Protein AF-A0A7C2DSM2-F1 (afdb_monomer_lite)

Foldseek 3Di:
DPDDDQVQVLLVVLQVLCVLLVHHLVCQQVQQDPVVRDGLQLDNSVDRLVVQLVVLVVQLVVLVVQLVVCVVVVNVVSNVSSVVSNVVSVVSNVSSVVSSVSSVVCSVPDDHPRGDDDDDDPPDDDDVVVVDPDDD

Secondary structure (DSSP, 8-state):
------HHHHHHHHHHHHHHTT--HHHHHT-EETTTTEESS-S-TTS-HHHHHHHHHHHHHHHHHHHHHHHHTT-HHHHHHHHHHHHHHHHHHHHHHHHHHHHHHHHHH--BTTB-PPPPPTT----GGG---S--

Sequence (136 aa):
MSTKIDFTTIQKLIVELAKMQGITLEQMQNSWNVETEDLDWKVDYRNDLQQEYMKDMFFLQESIHLHKQAMQKRDLLTARSGLLGAAIAAQNLSGFFDALKEDLGKIYLHDTPTFTWPEFPEDYIIPEHYDYKGPK

pLDDT: mean 92.81, std 9.2, range [37.94, 98.81]

Radius of gyration: 20.02 Å; chains: 1; bounding box: 36×44×60 Å

Structure (mmCIF, N/CA/C/O backbone):
data_AF-A0A7C2DSM2-F1
#
_entry.id   AF-A0A7C2DSM2-F1
#
loop_
_atom_site.group_PDB
_atom_site.id
_atom_site.type_symbol
_atom_site.label_atom_id
_atom_site.label_alt_id
_atom_site.label_comp_id
_atom_site.label_asym_id
_atom_site.label_entity_id
_atom_site.label_seq_id
_atom_site.pdbx_PDB_ins_code
_atom_site.Cartn_x
_atom_site.Cartn_y
_atom_site.Cartn_z
_atom_site.occupancy
_atom_site.B_iso_or_equiv
_atom_site.auth_seq_id
_atom_site.auth_comp_id
_atom_site.auth_asym_id
_atom_site.auth_atom_id
_atom_site.pdbx_PDB_model_num
ATOM 1 N N . MET A 1 1 ? -11.733 -20.935 0.781 1.00 37.94 1 MET A N 1
ATOM 2 C CA . MET A 1 1 ? -10.425 -20.328 1.101 1.00 37.94 1 MET A CA 1
ATOM 3 C C . MET A 1 1 ? -10.657 -18.836 1.245 1.00 37.94 1 MET A C 1
ATOM 5 O O . MET A 1 1 ? -11.282 -18.271 0.362 1.00 37.94 1 MET A O 1
ATOM 9 N N . SER A 1 2 ? -10.265 -18.224 2.364 1.00 43.31 2 SER A N 1
ATOM 10 C CA . SER A 1 2 ? -10.244 -16.760 2.460 1.00 43.31 2 SER A CA 1
ATOM 11 C C . SER A 1 2 ? -9.055 -16.291 1.628 1.00 43.31 2 SER A C 1
ATOM 13 O O . SER A 1 2 ? -7.914 -16.544 2.014 1.00 43.31 2 SER A O 1
ATOM 15 N N . THR A 1 3 ? -9.298 -15.743 0.439 1.00 53.34 3 THR A N 1
ATOM 16 C CA . THR A 1 3 ? -8.219 -15.221 -0.405 1.00 53.34 3 THR A CA 1
ATOM 17 C C . THR A 1 3 ? -7.678 -13.968 0.269 1.00 53.34 3 THR A C 1
ATOM 19 O O . THR A 1 3 ? -8.317 -12.918 0.250 1.00 53.34 3 THR A O 1
ATOM 22 N N . LYS A 1 4 ? -6.523 -14.089 0.925 1.00 75.75 4 LYS A N 1
ATOM 23 C CA . LYS A 1 4 ? -5.794 -12.939 1.453 1.00 75.75 4 LYS A CA 1
ATOM 24 C C . LYS A 1 4 ? -5.118 -12.257 0.265 1.00 75.75 4 LYS A C 1
ATOM 26 O O . LYS A 1 4 ? -4.336 -12.900 -0.428 1.00 75.75 4 LYS A O 1
ATOM 31 N N . ILE A 1 5 ? -5.457 -10.997 0.010 1.00 80.62 5 ILE A N 1
ATOM 32 C CA . ILE A 1 5 ? -4.736 -10.181 -0.972 1.00 80.62 5 ILE A CA 1
ATOM 33 C C . ILE A 1 5 ? -3.292 -10.037 -0.476 1.00 80.62 5 ILE A C 1
ATOM 35 O O . ILE A 1 5 ? -3.078 -9.726 0.697 1.00 80.62 5 ILE A O 1
ATOM 39 N N . ASP A 1 6 ? -2.328 -10.313 -1.354 1.00 90.56 6 ASP A N 1
ATOM 40 C CA . ASP A 1 6 ? -0.897 -10.169 -1.087 1.00 90.56 6 ASP A CA 1
ATOM 41 C C . ASP A 1 6 ? -0.393 -8.860 -1.705 1.00 90.56 6 ASP A C 1
ATOM 43 O O . ASP A 1 6 ? -0.090 -8.781 -2.901 1.00 90.56 6 ASP A O 1
ATOM 47 N N . PHE A 1 7 ? -0.313 -7.821 -0.875 1.00 95.00 7 PHE A N 1
ATOM 48 C CA . PHE A 1 7 ? 0.151 -6.508 -1.315 1.00 95.00 7 PHE A CA 1
ATOM 49 C C . PHE A 1 7 ? 1.652 -6.476 -1.592 1.00 95.00 7 PHE A C 1
ATOM 51 O O . PHE A 1 7 ? 2.088 -5.644 -2.381 1.00 95.00 7 PHE A O 1
ATOM 58 N N . THR A 1 8 ? 2.438 -7.409 -1.046 1.00 94.44 8 THR A N 1
ATOM 59 C CA . THR A 1 8 ? 3.853 -7.549 -1.410 1.00 94.44 8 THR A CA 1
ATOM 60 C C . THR A 1 8 ? 3.993 -7.992 -2.865 1.00 94.44 8 THR A C 1
ATOM 62 O O . THR A 1 8 ? 4.874 -7.513 -3.579 1.00 94.44 8 THR A O 1
ATOM 65 N N . THR A 1 9 ? 3.117 -8.884 -3.333 1.00 93.38 9 THR A N 1
ATOM 66 C CA . THR A 1 9 ? 3.096 -9.302 -4.743 1.00 93.38 9 THR A CA 1
ATOM 67 C C . THR A 1 9 ? 2.665 -8.155 -5.661 1.00 93.38 9 THR A C 1
ATOM 69 O O . THR A 1 9 ? 3.322 -7.917 -6.673 1.00 93.38 9 THR A O 1
ATOM 72 N N . ILE A 1 10 ? 1.629 -7.394 -5.289 1.00 93.94 10 ILE A N 1
ATOM 73 C CA . ILE A 1 10 ? 1.191 -6.207 -6.051 1.00 93.94 10 ILE A CA 1
ATOM 74 C C . ILE A 1 10 ? 2.317 -5.164 -6.127 1.00 93.94 10 ILE A C 1
ATOM 76 O O . ILE A 1 10 ? 2.618 -4.659 -7.206 1.00 93.94 10 ILE A O 1
ATOM 80 N N . GLN A 1 11 ? 2.989 -4.894 -5.006 1.00 95.56 11 GLN A N 1
ATOM 81 C CA . GLN A 1 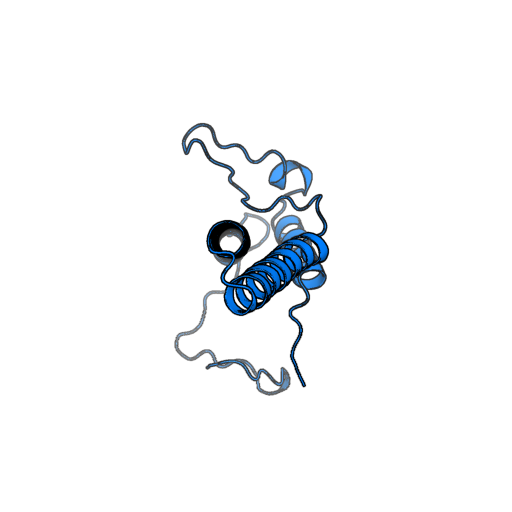11 ? 4.115 -3.962 -4.934 1.00 95.56 11 GLN A CA 1
ATOM 82 C C . GLN A 1 11 ? 5.238 -4.349 -5.903 1.00 95.56 11 GLN A C 1
ATOM 84 O O . GLN A 1 11 ? 5.720 -3.512 -6.665 1.00 95.56 11 GLN A O 1
ATOM 89 N N . LYS A 1 12 ? 5.643 -5.626 -5.900 1.00 95.25 12 LYS A N 1
ATOM 90 C CA . LYS A 1 12 ? 6.687 -6.136 -6.801 1.00 95.25 12 LYS A CA 1
ATOM 91 C C . LYS A 1 12 ? 6.279 -6.018 -8.263 1.00 95.25 12 LYS A C 1
ATOM 93 O O . LYS A 1 12 ? 7.076 -5.534 -9.057 1.00 95.25 12 LYS A O 1
ATOM 98 N N . LEU A 1 13 ? 5.043 -6.400 -8.594 1.00 94.62 13 LEU A N 1
ATOM 99 C CA . LEU A 1 13 ? 4.506 -6.298 -9.950 1.00 94.62 13 LEU A CA 1
ATOM 100 C C . LEU A 1 13 ? 4.606 -4.863 -10.480 1.00 94.62 13 LEU A C 1
ATOM 102 O O . LEU A 1 13 ? 5.106 -4.649 -11.580 1.00 94.62 13 LEU A O 1
ATOM 106 N N . ILE A 1 14 ? 4.163 -3.886 -9.685 1.00 95.31 14 ILE A N 1
ATOM 107 C CA . ILE A 1 14 ? 4.200 -2.472 -10.066 1.00 95.31 14 ILE A CA 1
ATOM 108 C C . ILE A 1 14 ? 5.642 -2.018 -10.319 1.00 95.31 14 ILE A C 1
ATOM 110 O O . ILE A 1 14 ? 5.931 -1.456 -11.374 1.00 95.31 14 ILE A O 1
ATOM 114 N N . VAL A 1 15 ? 6.561 -2.294 -9.391 1.00 95.50 15 VAL A N 1
ATOM 115 C CA . VAL A 1 15 ? 7.970 -1.884 -9.524 1.00 95.50 15 VAL A CA 1
ATOM 116 C C . VAL A 1 15 ? 8.644 -2.556 -10.725 1.00 95.50 15 VAL A C 1
ATOM 118 O O . VAL A 1 15 ? 9.431 -1.923 -11.430 1.00 95.50 15 VAL A O 1
ATOM 121 N N . GLU A 1 16 ? 8.342 -3.828 -10.989 1.00 94.38 16 GLU A N 1
ATOM 122 C CA . GLU A 1 16 ? 8.874 -4.556 -12.144 1.00 94.38 16 GLU A CA 1
ATOM 123 C C . GLU A 1 16 ? 8.356 -3.987 -13.469 1.00 94.38 16 GLU A C 1
ATOM 125 O O . GLU A 1 16 ? 9.158 -3.748 -14.373 1.00 94.38 16 GLU A O 1
ATOM 130 N N . LEU A 1 17 ? 7.054 -3.707 -13.578 1.00 93.75 17 LEU A N 1
ATOM 131 C CA . LEU A 1 17 ? 6.460 -3.113 -14.780 1.00 93.75 17 LEU A CA 1
ATOM 132 C C . LEU A 1 17 ? 6.957 -1.684 -15.019 1.00 93.75 17 LEU A C 1
ATOM 134 O O . LEU A 1 17 ? 7.346 -1.358 -16.140 1.00 93.75 17 LEU A O 1
ATOM 138 N N . ALA A 1 18 ? 7.051 -0.864 -13.970 1.00 93.44 18 ALA A N 1
ATOM 139 C CA . ALA A 1 18 ? 7.641 0.471 -14.057 1.00 93.44 18 ALA A CA 1
ATOM 140 C C . ALA A 1 18 ? 9.084 0.399 -14.585 1.00 93.44 18 ALA A C 1
ATOM 142 O O . ALA A 1 18 ? 9.462 1.132 -15.501 1.00 93.44 18 ALA A O 1
ATOM 143 N N . LYS A 1 19 ? 9.876 -0.560 -14.089 1.00 93.31 19 LYS A N 1
ATOM 144 C CA . LYS A 1 19 ? 11.241 -0.791 -14.572 1.00 93.31 19 LYS A CA 1
ATOM 145 C C . LYS A 1 19 ? 11.281 -1.219 -16.041 1.00 93.31 19 LYS A C 1
ATOM 147 O O . LYS A 1 19 ? 12.162 -0.758 -16.765 1.00 93.31 19 LYS A O 1
ATOM 152 N N . MET A 1 20 ? 10.357 -2.069 -16.497 1.00 91.50 20 MET A N 1
ATOM 153 C CA . MET A 1 20 ? 10.237 -2.437 -17.919 1.00 91.50 20 MET A CA 1
ATOM 154 C C . MET A 1 20 ? 9.893 -1.229 -18.798 1.00 91.50 20 MET A C 1
ATOM 156 O O . MET A 1 20 ? 10.403 -1.106 -19.910 1.00 91.50 20 MET A O 1
ATOM 160 N N . GLN A 1 21 ? 9.098 -0.304 -18.267 1.00 91.69 21 GLN A N 1
ATOM 161 C CA . GLN A 1 21 ? 8.765 0.972 -18.897 1.00 91.69 21 GLN A CA 1
ATOM 162 C C . GLN A 1 21 ? 9.908 2.005 -18.818 1.00 91.69 21 GLN A C 1
ATOM 164 O O . GLN A 1 21 ? 9.781 3.096 -19.369 1.00 91.69 21 GLN A O 1
ATOM 169 N N . GLY A 1 22 ? 11.047 1.669 -18.200 1.00 91.88 22 GLY A N 1
ATOM 170 C CA . GLY A 1 22 ? 12.220 2.544 -18.089 1.00 91.88 22 GLY A CA 1
ATOM 171 C C . GLY A 1 22 ? 12.179 3.514 -16.904 1.00 91.88 22 GLY A C 1
ATOM 172 O O . GLY A 1 22 ? 12.997 4.429 -16.843 1.00 91.88 22 GLY A O 1
ATOM 173 N N . ILE A 1 23 ? 11.256 3.313 -15.963 1.00 92.75 23 ILE A N 1
ATOM 174 C CA . ILE A 1 23 ? 11.075 4.141 -14.768 1.00 92.75 23 ILE A CA 1
ATOM 175 C C . ILE A 1 23 ? 11.777 3.465 -13.587 1.00 92.75 23 ILE A C 1
ATOM 177 O O . ILE A 1 23 ? 11.535 2.298 -13.273 1.00 92.75 23 ILE A O 1
ATOM 181 N N . THR A 1 24 ? 12.672 4.185 -12.917 1.00 94.50 24 THR A N 1
ATOM 182 C CA . THR A 1 24 ? 13.371 3.671 -11.734 1.00 94.50 24 THR A CA 1
ATOM 183 C C . THR A 1 24 ? 12.541 3.864 -10.469 1.00 94.50 24 THR A C 1
ATOM 185 O O . THR A 1 24 ? 11.739 4.791 -10.363 1.00 94.50 24 THR A O 1
ATOM 188 N N . LEU A 1 25 ? 12.799 3.038 -9.450 1.00 95.00 25 LEU A N 1
ATOM 189 C CA . LEU A 1 25 ? 12.197 3.219 -8.126 1.00 95.00 25 LEU A CA 1
ATOM 190 C C . LEU A 1 25 ? 12.467 4.626 -7.567 1.00 95.00 25 LEU A C 1
ATOM 192 O O . LEU A 1 25 ? 11.585 5.233 -6.975 1.00 95.00 25 LEU A O 1
ATOM 196 N N . GLU A 1 26 ? 13.664 5.172 -7.786 1.00 95.69 26 GLU A N 1
ATOM 197 C CA . GLU A 1 26 ? 14.009 6.528 -7.350 1.00 95.69 26 GLU A CA 1
ATOM 198 C C . GLU A 1 26 ? 13.137 7.596 -8.025 1.00 95.69 26 GLU A C 1
ATOM 200 O O . GLU A 1 26 ? 12.698 8.528 -7.355 1.00 95.69 26 GLU A O 1
ATOM 205 N N . GLN A 1 27 ? 12.832 7.447 -9.318 1.00 94.06 27 GLN A N 1
ATOM 206 C CA . GLN A 1 27 ? 11.915 8.348 -10.024 1.00 94.06 27 GLN A CA 1
ATOM 207 C C . GLN A 1 27 ? 10.482 8.228 -9.499 1.00 94.06 27 GLN A C 1
ATOM 209 O O . GLN A 1 27 ? 9.808 9.242 -9.352 1.00 94.06 27 GLN A O 1
ATOM 214 N N . MET A 1 28 ? 10.028 7.015 -9.164 1.00 94.88 28 MET A N 1
ATOM 215 C CA . MET A 1 28 ? 8.714 6.821 -8.539 1.00 94.88 28 MET A CA 1
ATOM 216 C C . MET A 1 28 ? 8.629 7.542 -7.186 1.00 94.88 28 MET A C 1
ATOM 218 O O . MET A 1 28 ? 7.633 8.189 -6.884 1.00 94.88 28 MET A O 1
ATOM 222 N N . GLN A 1 29 ? 9.691 7.470 -6.380 1.00 94.06 29 GLN A N 1
ATOM 223 C CA . GLN A 1 29 ? 9.725 8.064 -5.038 1.00 94.06 29 GLN A CA 1
ATOM 224 C C . GLN A 1 29 ? 9.930 9.580 -5.025 1.00 94.06 29 GLN A C 1
ATOM 226 O O . GLN A 1 29 ? 9.518 10.247 -4.080 1.00 94.06 29 GLN A O 1
ATOM 231 N N . ASN A 1 30 ? 10.547 10.131 -6.067 1.00 94.88 30 ASN A N 1
ATOM 232 C CA . ASN A 1 30 ? 10.765 11.568 -6.228 1.00 94.88 30 ASN A CA 1
ATOM 233 C C . ASN A 1 30 ? 9.839 12.142 -7.306 1.00 94.88 30 ASN A C 1
ATOM 235 O O . ASN A 1 30 ? 10.270 12.892 -8.179 1.00 94.88 30 ASN A O 1
ATOM 239 N N . SER A 1 31 ? 8.565 11.759 -7.253 1.00 94.62 31 SER A N 1
ATOM 240 C CA . SER A 1 31 ? 7.579 12.012 -8.303 1.00 94.62 31 SER A CA 1
ATOM 241 C C . SER A 1 31 ? 6.758 13.288 -8.096 1.00 94.62 31 SER A C 1
ATOM 243 O O . SER A 1 31 ? 5.687 13.425 -8.667 1.00 94.62 31 SER A O 1
ATOM 245 N N . TRP A 1 32 ? 7.215 14.242 -7.285 1.00 96.25 32 TRP A N 1
ATOM 246 C CA . TRP A 1 32 ? 6.473 15.492 -7.112 1.00 96.25 32 TRP A CA 1
ATOM 247 C C . TRP A 1 32 ? 6.363 16.266 -8.431 1.00 96.25 32 TRP A C 1
ATOM 249 O O . TRP A 1 32 ? 7.372 16.651 -9.028 1.0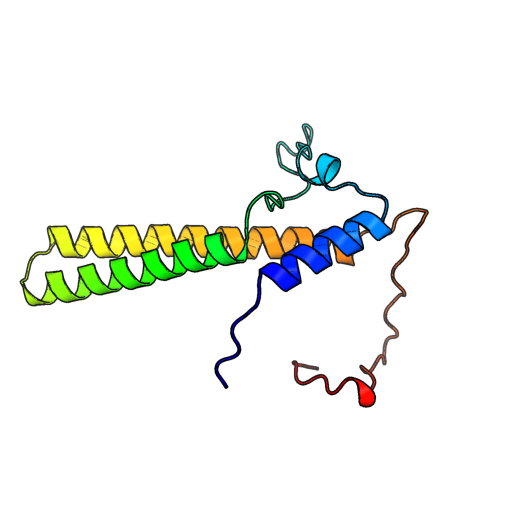0 96.25 32 TRP A O 1
ATOM 259 N N . ASN A 1 33 ? 5.130 16.532 -8.844 1.00 94.56 33 ASN A N 1
ATOM 260 C CA . ASN A 1 33 ? 4.786 17.298 -10.024 1.00 94.56 33 ASN A CA 1
ATOM 261 C C . ASN A 1 33 ? 4.290 18.684 -9.600 1.00 94.56 33 ASN A C 1
ATOM 263 O O . ASN A 1 33 ? 3.269 18.836 -8.931 1.00 94.56 33 ASN A O 1
ATOM 267 N N . VAL A 1 34 ? 5.049 19.711 -9.984 1.00 95.00 34 VAL A N 1
ATOM 268 C CA . VAL A 1 34 ? 4.781 21.104 -9.597 1.00 95.00 34 VAL A CA 1
ATOM 269 C C . VAL A 1 34 ? 3.529 21.654 -10.281 1.00 95.00 34 VAL A C 1
ATOM 271 O O . VAL A 1 34 ? 2.863 22.506 -9.707 1.00 95.00 34 VAL A O 1
ATOM 274 N N . GLU A 1 35 ? 3.198 21.185 -11.484 1.00 95.44 35 GLU A N 1
ATOM 275 C CA . GLU A 1 35 ? 2.052 21.698 -12.244 1.00 95.44 35 GLU A CA 1
ATOM 276 C C . GLU A 1 35 ? 0.727 21.177 -11.693 1.00 95.44 35 GLU A C 1
ATOM 278 O O . GLU A 1 35 ? -0.251 21.920 -11.625 1.00 95.44 35 GLU A O 1
ATOM 283 N N . THR A 1 36 ? 0.695 19.909 -11.283 1.00 93.94 36 THR A N 1
ATOM 284 C CA . THR A 1 36 ? -0.492 19.294 -10.676 1.00 93.94 36 THR A CA 1
ATOM 285 C C . THR A 1 36 ? -0.530 19.450 -9.157 1.00 93.94 36 THR A C 1
ATOM 287 O O . THR A 1 36 ? -1.525 19.069 -8.552 1.00 93.94 36 THR A O 1
ATOM 290 N N . GLU A 1 37 ? 0.537 19.988 -8.554 1.00 95.38 37 GLU A N 1
ATOM 291 C CA . GLU A 1 37 ? 0.753 20.069 -7.101 1.00 95.38 37 GLU A CA 1
ATOM 292 C C . GLU A 1 37 ? 0.533 18.722 -6.396 1.00 95.38 37 GLU A C 1
ATOM 294 O O . GLU A 1 37 ? -0.090 18.637 -5.336 1.00 95.38 37 GLU A O 1
ATOM 299 N N . ASP A 1 38 ? 1.028 17.647 -7.009 1.00 94.62 38 ASP A N 1
ATOM 300 C CA . ASP A 1 38 ? 0.724 16.287 -6.576 1.00 94.62 38 ASP A CA 1
ATOM 301 C C . ASP A 1 38 ? 1.856 15.312 -6.933 1.00 94.62 38 ASP A C 1
ATOM 303 O O . ASP A 1 38 ? 2.734 15.620 -7.738 1.00 94.62 38 A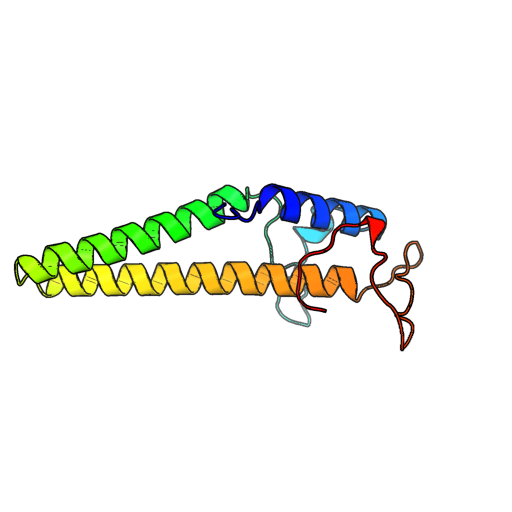SP A O 1
ATOM 307 N N . LEU A 1 39 ? 1.856 14.124 -6.332 1.00 95.00 39 LEU A N 1
ATOM 308 C CA . LEU A 1 39 ? 2.782 13.052 -6.679 1.00 95.00 39 LEU A CA 1
ATOM 309 C C . LEU A 1 39 ? 2.315 12.328 -7.940 1.00 95.00 39 LEU A C 1
ATOM 311 O O . LEU A 1 39 ? 1.184 11.866 -8.037 1.00 95.00 39 LEU A O 1
ATOM 315 N N . ASP A 1 40 ? 3.216 12.153 -8.889 1.00 93.94 40 ASP A N 1
ATOM 316 C CA . ASP A 1 40 ? 2.986 11.373 -10.097 1.00 93.94 40 ASP A CA 1
ATOM 317 C C . ASP A 1 40 ? 2.838 9.868 -9.795 1.00 93.94 40 ASP A C 1
ATOM 319 O O . ASP A 1 40 ? 2.266 9.142 -10.608 1.00 93.94 40 ASP A O 1
ATOM 323 N N . TRP A 1 41 ? 3.380 9.402 -8.665 1.00 96.12 41 TRP A N 1
ATOM 324 C CA . TRP A 1 41 ? 3.207 8.055 -8.116 1.00 96.12 41 TRP A CA 1
ATOM 325 C C . TRP A 1 41 ? 2.694 8.163 -6.683 1.00 96.12 41 TRP A C 1
ATOM 327 O O . TRP A 1 41 ? 3.353 8.756 -5.828 1.00 96.12 41 TRP A O 1
ATOM 337 N N . LYS A 1 42 ? 1.510 7.613 -6.423 1.00 96.19 42 LYS A N 1
ATOM 338 C CA . LYS A 1 42 ? 0.770 7.827 -5.175 1.00 96.19 42 LYS A CA 1
ATOM 339 C C . LYS A 1 42 ? 1.258 6.965 -4.025 1.00 96.19 42 LYS A C 1
ATOM 341 O O . LYS A 1 42 ? 1.091 7.343 -2.867 1.00 96.19 42 LYS A O 1
ATOM 346 N N . VAL A 1 43 ? 1.837 5.808 -4.325 1.00 96.19 43 VAL A N 1
ATOM 347 C CA . VAL A 1 43 ? 2.291 4.854 -3.314 1.00 96.19 43 VAL A CA 1
ATOM 348 C C . VAL A 1 43 ? 3.774 5.058 -2.982 1.00 96.19 43 VAL A C 1
ATOM 350 O O . VAL A 1 43 ? 4.634 5.168 -3.861 1.00 96.19 43 VAL A O 1
ATOM 353 N N . ASP A 1 44 ? 4.109 5.033 -1.689 1.00 93.44 44 ASP A N 1
ATOM 354 C CA . ASP A 1 44 ? 5.503 4.966 -1.235 1.00 93.44 44 ASP A CA 1
ATOM 355 C C . ASP A 1 44 ? 6.013 3.517 -1.295 1.00 93.44 44 ASP A C 1
ATOM 357 O O . ASP A 1 44 ? 5.906 2.734 -0.352 1.00 93.44 44 ASP A O 1
ATOM 361 N N . TYR A 1 45 ? 6.605 3.153 -2.428 1.00 94.50 45 TYR A N 1
ATOM 362 C CA . TYR A 1 45 ? 7.184 1.833 -2.677 1.00 94.50 45 TYR A CA 1
ATOM 363 C C . TYR A 1 45 ? 8.429 1.505 -1.834 1.00 94.50 45 TYR A C 1
ATOM 365 O O . TYR A 1 45 ? 8.963 0.402 -1.982 1.00 94.50 45 TYR A O 1
ATOM 373 N N . ARG A 1 46 ? 8.912 2.407 -0.964 1.00 90.06 46 ARG A N 1
ATOM 374 C CA . ARG A 1 46 ? 9.945 2.077 0.041 1.00 90.06 46 ARG A CA 1
ATOM 375 C C . ARG A 1 46 ? 9.342 1.403 1.268 1.00 90.06 46 ARG A C 1
ATOM 377 O O . ARG A 1 46 ? 10.066 0.711 1.985 1.00 90.06 46 ARG A O 1
ATOM 384 N N . ASN A 1 47 ? 8.046 1.594 1.500 1.00 91.88 47 ASN A N 1
ATOM 385 C CA . ASN A 1 47 ? 7.331 0.956 2.591 1.00 91.88 47 ASN A CA 1
ATOM 386 C C . ASN A 1 47 ? 6.881 -0.457 2.202 1.00 91.88 47 ASN A C 1
ATOM 388 O O . ASN A 1 47 ? 6.807 -0.825 1.029 1.00 91.88 47 ASN A O 1
ATOM 392 N N . ASP A 1 48 ? 6.590 -1.272 3.213 1.00 95.00 48 ASP A N 1
ATOM 393 C CA . ASP A 1 48 ? 5.982 -2.587 3.024 1.00 95.00 48 ASP A CA 1
ATOM 394 C C . ASP A 1 48 ? 4.455 -2.428 2.983 1.00 95.00 48 ASP A C 1
ATOM 396 O O . ASP A 1 48 ? 3.811 -2.254 4.023 1.00 95.00 48 ASP A O 1
ATOM 400 N N . LEU A 1 49 ? 3.873 -2.508 1.782 1.00 95.38 49 LEU A N 1
ATOM 401 C CA . LEU A 1 49 ? 2.432 -2.298 1.584 1.00 95.38 49 LEU A CA 1
ATOM 402 C C . LEU A 1 49 ? 1.576 -3.337 2.313 1.00 95.38 49 LEU A C 1
ATOM 404 O O . LEU A 1 49 ? 0.449 -3.052 2.720 1.00 95.38 49 LEU A O 1
ATOM 408 N N . GLN A 1 50 ? 2.104 -4.547 2.515 1.00 96.00 50 GLN A N 1
ATOM 409 C CA . GLN A 1 50 ? 1.405 -5.576 3.274 1.00 96.00 50 GLN A CA 1
ATOM 410 C C . GLN A 1 50 ? 1.319 -5.194 4.753 1.00 96.00 50 GLN A C 1
ATOM 412 O O . GLN A 1 50 ? 0.282 -5.432 5.379 1.00 96.00 50 GLN A O 1
ATOM 417 N N . GLN A 1 51 ? 2.380 -4.599 5.304 1.00 95.62 51 GLN A N 1
ATOM 418 C CA . GLN A 1 51 ? 2.398 -4.111 6.685 1.00 95.62 51 GLN A CA 1
ATOM 419 C C . GLN A 1 51 ? 1.524 -2.874 6.873 1.00 95.62 51 GLN A C 1
ATOM 421 O O . GLN A 1 51 ? 0.801 -2.809 7.866 1.00 95.62 51 GLN A O 1
ATOM 426 N N . GLU A 1 52 ? 1.537 -1.928 5.931 1.00 95.06 52 GLU A N 1
ATOM 427 C CA . GLU A 1 52 ? 0.658 -0.751 5.973 1.00 95.06 52 GLU A CA 1
ATOM 428 C C . GLU A 1 52 ? -0.816 -1.161 6.001 1.00 95.06 52 GLU A C 1
ATOM 430 O O . GLU A 1 52 ? -1.538 -0.828 6.944 1.00 95.06 52 GLU A O 1
ATOM 435 N N . TYR A 1 53 ? -1.229 -2.007 5.053 1.00 96.12 53 TYR A N 1
ATOM 436 C CA . TYR A 1 53 ? -2.584 -2.549 5.022 1.00 96.12 53 TYR A CA 1
ATOM 437 C C . TYR A 1 53 ? -2.944 -3.288 6.319 1.00 96.12 53 TYR A C 1
ATOM 439 O O . TYR A 1 53 ? -4.019 -3.087 6.889 1.00 96.12 53 TYR A O 1
ATOM 447 N N . MET A 1 54 ? -2.050 -4.154 6.815 1.00 96.00 54 MET A N 1
ATOM 448 C CA . MET A 1 54 ? -2.302 -4.916 8.041 1.00 96.00 54 MET A CA 1
ATOM 449 C C . MET A 1 54 ? -2.431 -4.019 9.271 1.00 96.00 54 MET A C 1
ATOM 451 O O . MET A 1 54 ? -3.262 -4.304 10.135 1.00 96.00 54 MET A O 1
ATOM 455 N N . LYS A 1 55 ? -1.649 -2.942 9.348 1.00 96.62 55 LYS A N 1
ATOM 456 C CA . LYS A 1 55 ? -1.703 -1.969 10.439 1.00 96.62 55 LYS A CA 1
ATOM 457 C C . LYS A 1 55 ? -3.051 -1.254 10.477 1.00 96.62 55 LYS A C 1
ATOM 459 O O . LYS A 1 55 ? -3.668 -1.213 11.541 1.00 96.62 55 LYS A O 1
ATOM 464 N N . ASP A 1 56 ? -3.528 -0.732 9.349 1.00 96.88 56 ASP A N 1
ATOM 465 C CA . ASP A 1 56 ? -4.809 -0.017 9.316 1.00 96.88 56 ASP A CA 1
ATOM 466 C C . ASP A 1 56 ? -6.001 -0.967 9.504 1.00 96.88 56 ASP A C 1
ATOM 468 O O . ASP A 1 56 ? -6.946 -0.639 10.224 1.00 96.88 56 ASP A O 1
ATOM 472 N N . MET A 1 57 ? -5.933 -2.193 8.969 1.00 97.44 57 MET A N 1
ATOM 473 C CA . MET A 1 57 ? -6.938 -3.228 9.243 1.00 97.44 57 MET A CA 1
ATOM 474 C C . MET A 1 57 ? -6.998 -3.608 10.723 1.00 97.44 57 MET A C 1
ATOM 476 O O . MET A 1 57 ? -8.091 -3.720 11.283 1.00 97.44 57 MET A O 1
ATOM 480 N N . PHE A 1 58 ? -5.842 -3.795 11.364 1.00 97.62 58 PHE A N 1
ATOM 481 C CA . PHE A 1 58 ? -5.770 -4.056 12.800 1.00 97.62 58 PHE A CA 1
ATOM 482 C C . PHE A 1 58 ? -6.362 -2.886 13.589 1.00 97.62 58 PHE A C 1
ATOM 484 O O . PHE A 1 58 ? -7.208 -3.088 14.459 1.00 97.62 58 PHE A O 1
ATOM 491 N N . PHE A 1 59 ? -5.995 -1.650 13.240 1.00 98.19 59 PHE A N 1
ATOM 492 C CA . PHE A 1 59 ? -6.513 -0.468 13.919 1.00 98.19 59 PHE A CA 1
ATOM 493 C C . PHE A 1 59 ? -8.035 -0.320 13.769 1.00 98.19 59 PHE A C 1
ATOM 495 O O . PHE A 1 59 ? -8.720 0.004 14.745 1.00 98.19 59 PHE A O 1
ATOM 502 N N . LEU A 1 60 ? -8.588 -0.625 12.591 1.00 98.56 60 LEU A N 1
ATOM 503 C CA . LEU A 1 60 ? -10.033 -0.661 12.359 1.00 98.56 60 LEU A CA 1
ATOM 504 C C . LEU A 1 60 ? -10.720 -1.699 13.259 1.00 98.56 60 LEU A C 1
ATOM 506 O O . LEU A 1 60 ? -11.724 -1.392 13.909 1.00 98.56 60 LEU A O 1
ATOM 510 N N . GLN A 1 61 ? -10.175 -2.916 13.317 1.00 98.44 61 GLN A N 1
ATOM 511 C CA . GLN A 1 61 ? -10.717 -4.010 14.128 1.00 98.44 61 GLN A CA 1
ATOM 512 C C . GLN A 1 61 ? -10.722 -3.663 15.620 1.00 98.44 61 GLN A C 1
ATOM 514 O O . GLN A 1 61 ? -11.769 -3.770 16.267 1.00 98.44 61 GLN A O 1
ATOM 519 N N . GLU A 1 62 ? -9.596 -3.180 16.147 1.00 98.69 62 GLU A N 1
ATOM 520 C CA . GLU A 1 62 ? -9.463 -2.810 17.558 1.00 98.69 62 GLU A CA 1
ATOM 521 C C . GLU A 1 62 ? -10.352 -1.618 17.926 1.00 98.69 62 GLU A C 1
ATOM 523 O O . GLU A 1 62 ? -10.988 -1.611 18.980 1.00 98.69 62 GLU A O 1
ATOM 528 N N . SER A 1 63 ? -10.488 -0.636 17.032 1.00 98.81 63 SER A N 1
ATOM 529 C CA . SER A 1 63 ? -11.364 0.522 17.248 1.00 98.81 63 SER A CA 1
ATOM 530 C C . SER A 1 63 ? -12.843 0.125 17.333 1.00 98.81 63 SER A C 1
ATOM 532 O O . SER A 1 63 ? -13.574 0.582 18.220 1.00 98.81 63 SER A O 1
ATOM 534 N N . ILE A 1 64 ? -13.288 -0.791 16.465 1.00 98.69 64 ILE A N 1
ATOM 535 C CA . ILE A 1 64 ? -14.642 -1.364 16.524 1.00 98.69 64 ILE A CA 1
ATOM 536 C C . ILE A 1 64 ? -14.823 -2.199 17.799 1.00 98.69 64 ILE A C 1
ATOM 538 O O . ILE A 1 64 ? -15.894 -2.163 18.416 1.00 98.69 64 ILE A O 1
ATOM 542 N N . HIS A 1 65 ? -13.799 -2.952 18.207 1.00 98.69 65 HIS A N 1
ATOM 543 C CA . HIS A 1 65 ? -13.831 -3.736 19.439 1.00 98.69 65 HIS A CA 1
ATOM 544 C C . HIS A 1 65 ? -13.989 -2.839 20.675 1.00 98.69 65 HIS A C 1
ATOM 546 O O . HIS A 1 65 ? -14.910 -3.057 21.470 1.00 98.69 65 HIS A O 1
ATOM 552 N N . LEU A 1 66 ? -13.178 -1.780 20.778 1.00 98.81 66 LEU A N 1
ATOM 553 C CA . LEU A 1 66 ? -13.253 -0.770 21.834 1.00 98.81 66 LEU A CA 1
ATOM 554 C C . LEU A 1 66 ? -14.651 -0.154 21.913 1.00 98.81 66 LEU A C 1
ATOM 556 O O . LEU A 1 66 ? -15.239 -0.086 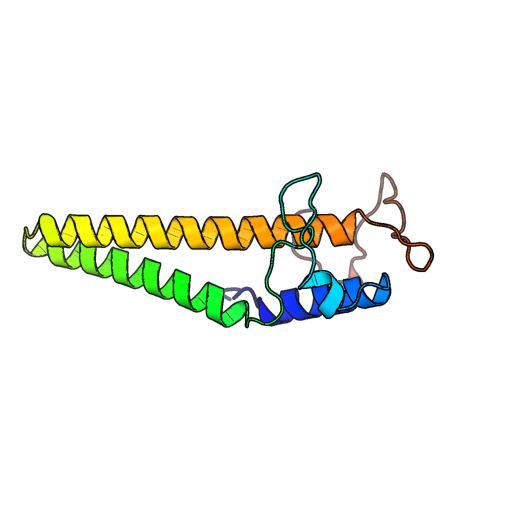22.994 1.00 98.81 66 LEU A O 1
ATOM 560 N N . HIS A 1 67 ? -15.208 0.241 20.764 1.00 98.69 67 HIS A N 1
ATOM 561 C CA . HIS A 1 67 ? -16.560 0.786 20.698 1.00 98.69 67 HIS A CA 1
ATOM 562 C C . HIS A 1 67 ? -17.588 -0.178 21.307 1.00 98.69 67 HIS A C 1
ATOM 564 O O . HIS A 1 67 ? -18.354 0.205 22.193 1.00 98.69 67 HIS A O 1
ATOM 570 N N . LYS A 1 68 ? -17.580 -1.449 20.884 1.00 98.69 68 LYS A N 1
ATOM 571 C CA . LYS A 1 68 ? -18.522 -2.467 21.378 1.00 98.69 68 LYS A CA 1
ATOM 572 C C . LYS A 1 68 ? -18.387 -2.700 22.884 1.00 98.69 68 LYS A C 1
ATOM 574 O O . LYS A 1 68 ? -19.400 -2.755 23.581 1.00 98.69 68 LYS A O 1
ATOM 579 N N . GLN A 1 69 ? -17.161 -2.808 23.396 1.00 98.75 69 GLN A N 1
ATOM 580 C CA . GLN A 1 69 ? -16.911 -3.002 24.828 1.00 98.75 69 GLN A CA 1
ATOM 581 C C . GLN A 1 69 ? -17.369 -1.802 25.666 1.00 98.75 69 GLN A C 1
ATOM 583 O O . GLN A 1 69 ? -17.975 -1.975 26.725 1.00 98.75 69 GLN A O 1
ATOM 588 N N . ALA A 1 70 ? -17.109 -0.583 25.195 1.00 98.69 70 ALA A N 1
ATOM 589 C CA . ALA A 1 70 ? -17.518 0.637 25.881 1.00 98.69 70 ALA A CA 1
ATOM 590 C C . ALA A 1 70 ? -19.046 0.794 25.911 1.00 98.69 70 ALA A C 1
ATOM 592 O O . ALA A 1 70 ? -19.616 1.129 26.953 1.00 98.69 70 ALA A O 1
ATOM 593 N N . MET A 1 71 ? -19.728 0.439 24.815 1.00 98.56 71 MET A N 1
ATOM 594 C CA . MET A 1 71 ? -21.193 0.426 24.746 1.00 98.56 71 MET A CA 1
ATOM 595 C C . MET A 1 71 ? -21.823 -0.527 25.771 1.00 98.56 71 MET A C 1
ATOM 597 O O . MET A 1 71 ? -22.797 -0.157 26.426 1.00 98.56 71 MET A O 1
ATOM 601 N N . GLN A 1 72 ? -21.244 -1.715 25.987 1.00 98.50 72 GLN A N 1
ATOM 602 C CA . GLN A 1 72 ? -21.710 -2.657 27.020 1.00 98.50 72 GLN A CA 1
ATOM 603 C C . GLN A 1 72 ? -21.613 -2.076 28.439 1.00 98.50 72 GLN A C 1
ATOM 605 O O . GLN A 1 72 ? -22.425 -2.404 29.302 1.00 98.50 72 GLN A O 1
ATOM 610 N N . LYS A 1 73 ? -20.648 -1.181 28.671 1.00 98.44 73 LYS A N 1
ATOM 611 C CA . LYS A 1 73 ? -20.421 -0.499 29.953 1.00 98.44 73 LYS A CA 1
ATOM 612 C C . LYS A 1 73 ? -21.148 0.847 30.065 1.00 98.44 73 LYS A C 1
ATOM 614 O O . LYS A 1 73 ? -21.025 1.504 31.093 1.00 98.44 73 LYS A O 1
ATOM 619 N N . ARG A 1 74 ? -21.903 1.256 29.034 1.00 98.19 74 ARG A N 1
ATOM 620 C CA . ARG A 1 74 ? -22.520 2.593 28.904 1.00 98.19 74 ARG A CA 1
ATOM 621 C C . ARG A 1 74 ? -21.507 3.748 28.990 1.00 98.19 74 ARG A C 1
ATOM 623 O O . ARG A 1 74 ? -21.883 4.873 29.311 1.00 98.19 74 ARG A O 1
ATOM 630 N N . ASP A 1 75 ? -20.240 3.486 28.673 1.00 98.69 75 ASP A N 1
ATOM 631 C CA . ASP A 1 75 ? -19.201 4.510 28.562 1.00 98.69 75 ASP A CA 1
ATOM 632 C C . ASP A 1 75 ? -19.255 5.136 27.163 1.00 98.69 75 ASP A C 1
ATOM 634 O O . ASP A 1 75 ? -18.611 4.682 26.214 1.00 98.69 75 ASP A O 1
ATOM 638 N N . LEU A 1 76 ? -20.087 6.168 27.022 1.00 98.69 76 LEU A N 1
ATOM 639 C CA . LEU A 1 76 ? -20.339 6.802 25.727 1.00 98.69 76 LEU A CA 1
ATOM 640 C C . LEU A 1 76 ? -19.131 7.576 25.189 1.00 98.69 76 LEU A C 1
ATOM 642 O O . LEU A 1 76 ? -18.989 7.698 23.971 1.00 98.69 76 LEU A O 1
ATOM 646 N N . LEU A 1 77 ? -18.261 8.090 26.064 1.00 98.75 77 LEU A N 1
ATOM 647 C CA . LEU A 1 77 ? -17.077 8.827 25.628 1.00 98.75 77 LEU A CA 1
ATOM 648 C C . LEU A 1 77 ? -16.068 7.869 24.994 1.00 98.75 77 LEU A C 1
ATOM 650 O O . LEU A 1 77 ? -15.650 8.097 23.859 1.00 98.75 77 LEU A O 1
ATOM 654 N N . THR A 1 78 ? -15.758 6.755 25.660 1.00 98.81 78 THR A N 1
ATOM 655 C CA . THR A 1 78 ? -14.882 5.720 25.092 1.00 98.81 78 THR A CA 1
ATOM 656 C C . THR A 1 78 ? -15.502 5.089 23.847 1.00 98.81 78 THR A C 1
ATOM 658 O O . THR A 1 78 ? -14.804 4.848 22.860 1.00 98.81 78 THR A O 1
ATOM 661 N N . ALA A 1 79 ? -16.824 4.887 23.831 1.00 98.81 79 ALA A N 1
ATOM 662 C CA . ALA A 1 79 ? -17.515 4.383 22.650 1.00 98.81 79 ALA A CA 1
ATOM 663 C C . ALA A 1 79 ? -17.367 5.330 21.447 1.00 98.81 79 ALA A C 1
ATOM 665 O O . ALA A 1 79 ? -17.111 4.868 20.331 1.00 98.81 79 ALA A O 1
ATOM 666 N N . ARG A 1 80 ? -17.485 6.648 21.660 1.00 98.75 80 ARG A N 1
ATOM 667 C CA . ARG A 1 80 ? -17.258 7.656 20.614 1.00 98.75 80 ARG A CA 1
ATOM 668 C C . ARG A 1 80 ? -15.807 7.654 20.135 1.00 98.75 80 ARG A C 1
ATOM 670 O O . ARG A 1 80 ? -15.586 7.756 18.932 1.00 98.75 80 ARG A O 1
ATOM 677 N N . SER A 1 81 ? -14.839 7.493 21.036 1.00 98.69 81 SER A N 1
ATOM 678 C CA . SER A 1 81 ? -13.422 7.371 20.669 1.00 98.69 81 SER A CA 1
ATOM 679 C C . SER A 1 81 ? -13.158 6.154 19.780 1.00 98.69 81 SER A C 1
ATO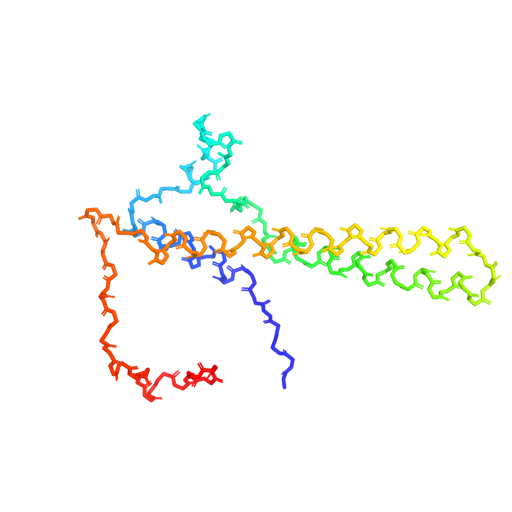M 681 O O . SER A 1 81 ? -12.450 6.276 18.784 1.00 98.69 81 SER A O 1
ATOM 683 N N . GLY A 1 82 ? -13.785 5.007 20.071 1.00 98.75 82 GLY A N 1
ATOM 684 C CA . GLY A 1 82 ? -13.717 3.825 19.204 1.00 98.75 82 GLY A CA 1
ATOM 685 C C . GLY A 1 82 ? -14.293 4.073 17.804 1.00 98.75 82 GLY A C 1
ATOM 686 O O . GLY A 1 82 ? -13.692 3.673 16.813 1.00 98.75 82 GLY A O 1
ATOM 687 N N . LEU A 1 83 ? -15.412 4.802 17.687 1.00 98.56 83 LEU A N 1
ATOM 688 C CA . LEU A 1 83 ? -15.952 5.184 16.371 1.00 98.56 83 LEU A CA 1
ATOM 689 C C . LEU A 1 83 ? -15.025 6.131 15.607 1.00 98.56 83 LEU A C 1
ATOM 691 O O . LEU A 1 83 ? -14.849 5.959 14.404 1.00 98.56 83 LEU A O 1
ATOM 695 N N . LEU A 1 84 ? -14.428 7.111 16.290 1.00 98.75 84 LEU A N 1
ATOM 696 C CA . LEU A 1 84 ? -13.468 8.025 15.671 1.00 98.75 84 LEU A CA 1
ATOM 697 C C . LEU A 1 84 ? -12.246 7.265 15.138 1.00 98.75 84 LEU A C 1
ATOM 699 O O . LEU A 1 84 ? -11.858 7.476 13.993 1.00 98.75 84 LEU A O 1
ATOM 703 N N . GLY A 1 85 ? -11.684 6.349 15.932 1.00 98.69 85 GLY A N 1
ATOM 704 C CA . GLY A 1 85 ? -10.576 5.492 15.497 1.00 98.69 85 GLY A CA 1
ATOM 705 C C . GLY A 1 85 ? -10.941 4.640 14.280 1.00 98.69 85 GLY A C 1
ATOM 706 O O . GLY A 1 85 ? -10.185 4.588 13.313 1.00 98.69 85 GLY A O 1
ATOM 707 N N . ALA A 1 86 ? -12.144 4.057 14.273 1.00 98.75 86 ALA A N 1
ATOM 708 C CA . ALA A 1 86 ? -12.632 3.272 13.143 1.00 98.75 86 ALA A CA 1
ATOM 709 C C . ALA A 1 86 ? -12.797 4.124 11.872 1.00 98.75 86 ALA A C 1
ATOM 711 O O . ALA A 1 86 ? -12.428 3.677 10.790 1.00 98.75 86 ALA A O 1
ATOM 712 N N . ALA A 1 87 ? -13.306 5.354 11.996 1.00 98.69 87 ALA A N 1
ATOM 713 C CA . ALA A 1 87 ? -13.436 6.276 10.869 1.00 98.69 87 ALA A CA 1
ATOM 714 C C . ALA A 1 87 ? -12.069 6.672 10.285 1.00 98.69 87 ALA A C 1
ATOM 716 O O . ALA A 1 87 ? -11.908 6.685 9.068 1.00 98.69 87 ALA A O 1
ATOM 717 N N . ILE A 1 88 ? -11.074 6.932 11.141 1.00 98.62 88 ILE A N 1
ATOM 718 C CA . ILE A 1 88 ? -9.699 7.234 10.712 1.00 98.62 88 ILE A CA 1
ATOM 719 C C . ILE A 1 88 ? -9.089 6.035 9.977 1.00 98.62 88 ILE A C 1
ATOM 721 O O . ILE A 1 88 ? -8.576 6.190 8.873 1.00 98.62 88 ILE A O 1
ATOM 725 N N . ALA A 1 89 ? -9.189 4.830 10.545 1.00 98.44 89 ALA A N 1
ATOM 726 C CA . ALA A 1 89 ? -8.663 3.625 9.909 1.00 98.44 89 ALA A CA 1
ATOM 727 C C . ALA A 1 89 ? -9.336 3.342 8.552 1.00 98.44 89 ALA A C 1
ATOM 729 O O . ALA A 1 89 ? -8.667 2.979 7.589 1.00 98.44 89 ALA A O 1
ATOM 730 N N . ALA A 1 90 ? -10.652 3.557 8.449 1.00 98.50 90 ALA A N 1
ATOM 731 C CA . ALA A 1 90 ? -11.380 3.423 7.188 1.00 98.50 90 ALA A CA 1
ATOM 732 C C . ALA A 1 90 ? -10.923 4.448 6.136 1.00 98.50 90 ALA A C 1
ATOM 734 O O . ALA A 1 90 ? -10.765 4.092 4.970 1.00 98.50 90 ALA A O 1
ATOM 735 N N . GLN A 1 91 ? -10.671 5.697 6.541 1.00 98.38 91 GLN A N 1
ATOM 736 C CA . GLN A 1 91 ? -10.135 6.728 5.651 1.00 98.38 91 GLN A CA 1
ATOM 737 C C . GLN A 1 91 ? -8.737 6.364 5.134 1.00 98.38 91 GLN A C 1
ATOM 739 O O . GLN A 1 91 ? -8.478 6.521 3.940 1.00 98.38 91 GLN A O 1
ATOM 744 N N . ASN A 1 92 ? -7.860 5.849 6.001 1.00 97.75 92 ASN A N 1
ATOM 745 C CA . ASN A 1 92 ? -6.527 5.393 5.603 1.00 97.75 92 ASN A CA 1
ATOM 746 C C . ASN A 1 92 ? -6.611 4.244 4.592 1.00 97.75 92 ASN A C 1
ATOM 748 O O . ASN A 1 92 ? -5.962 4.293 3.553 1.00 97.75 92 ASN A O 1
ATOM 752 N N . LEU A 1 93 ? -7.463 3.246 4.857 1.00 97.88 93 LEU A N 1
ATOM 753 C CA . LEU A 1 93 ? -7.683 2.128 3.937 1.00 97.88 93 LEU A CA 1
ATOM 754 C C . LEU A 1 93 ? -8.224 2.600 2.583 1.00 97.88 93 LEU A C 1
ATOM 756 O O . LEU A 1 93 ? -7.774 2.100 1.558 1.00 97.88 93 LEU A O 1
ATOM 760 N N . SER A 1 94 ? -9.148 3.569 2.561 1.00 98.31 94 SER A N 1
ATOM 761 C CA . SER A 1 94 ? -9.616 4.174 1.304 1.00 98.31 94 SER A CA 1
ATOM 762 C C . SER A 1 94 ? -8.455 4.798 0.539 1.00 98.31 94 SER A C 1
ATOM 764 O O . SER A 1 94 ? -8.231 4.435 -0.609 1.00 98.31 94 SER A O 1
ATOM 766 N N . GLY A 1 95 ? -7.669 5.656 1.198 1.00 97.56 95 GLY A N 1
ATOM 767 C CA . GLY A 1 95 ? -6.521 6.315 0.574 1.00 97.56 95 GLY A CA 1
ATOM 768 C C . GLY A 1 95 ? -5.478 5.326 0.050 1.00 97.56 95 GLY A C 1
ATOM 769 O O . GLY A 1 95 ? -4.945 5.518 -1.036 1.00 97.56 95 GLY A O 1
ATOM 770 N N . PHE A 1 96 ? -5.244 4.227 0.769 1.00 97.25 96 PHE A N 1
ATOM 771 C CA . PHE A 1 96 ? -4.362 3.147 0.330 1.00 97.25 96 PHE A CA 1
ATOM 772 C C . PHE A 1 96 ? -4.844 2.494 -0.978 1.00 97.25 96 PHE A C 1
ATOM 774 O O . PHE A 1 96 ? -4.057 2.299 -1.905 1.00 97.25 96 PHE A O 1
ATOM 781 N N . PHE A 1 97 ? -6.139 2.176 -1.085 1.00 97.50 97 PHE A N 1
ATOM 782 C CA . PHE A 1 97 ? -6.697 1.598 -2.311 1.00 97.50 97 PHE A CA 1
ATOM 783 C C . PHE A 1 97 ? -6.789 2.606 -3.458 1.00 97.50 97 PHE A C 1
ATOM 785 O O . PHE A 1 97 ? -6.558 2.224 -4.605 1.00 97.50 97 PHE A O 1
ATOM 792 N N . ASP A 1 98 ? -7.092 3.870 -3.164 1.00 97.88 98 ASP A N 1
ATOM 793 C CA . ASP A 1 98 ? -7.124 4.941 -4.160 1.00 97.88 98 ASP A CA 1
ATOM 794 C C . ASP A 1 98 ? -5.725 5.168 -4.757 1.00 97.88 98 ASP A C 1
ATOM 796 O O . ASP A 1 98 ? -5.574 5.150 -5.978 1.00 97.88 98 ASP A O 1
ATOM 800 N N . ALA A 1 99 ? -4.685 5.229 -3.919 1.00 96.88 99 ALA A N 1
ATOM 801 C CA . ALA A 1 99 ? -3.296 5.335 -4.364 1.00 96.88 99 ALA A CA 1
ATOM 802 C C . ALA A 1 99 ? -2.870 4.147 -5.248 1.00 96.88 99 ALA A C 1
ATOM 804 O O . ALA A 1 99 ? -2.310 4.336 -6.328 1.00 96.88 99 ALA A O 1
ATOM 805 N N . LEU A 1 100 ? -3.187 2.914 -4.831 1.00 96.81 100 LEU A N 1
ATOM 806 C CA . LEU A 1 100 ? -2.904 1.714 -5.627 1.00 96.81 100 LEU A CA 1
ATOM 807 C C . LEU A 1 100 ? -3.627 1.720 -6.976 1.00 96.81 100 LEU A C 1
ATOM 809 O O . LEU A 1 100 ? -3.045 1.334 -7.989 1.00 96.81 100 LEU A O 1
ATOM 813 N N . LYS A 1 101 ? -4.899 2.127 -6.996 1.00 96.38 101 LYS A N 1
ATOM 814 C CA . LYS A 1 101 ? -5.700 2.226 -8.221 1.00 96.38 101 LYS A CA 1
ATOM 815 C C . LYS A 1 101 ? -5.064 3.205 -9.205 1.00 96.38 101 LYS A C 1
ATOM 817 O O . LYS A 1 101 ? -5.007 2.898 -10.394 1.00 96.38 101 LYS A O 1
ATOM 822 N N . GLU A 1 102 ? -4.626 4.366 -8.730 1.00 95.75 102 GLU A N 1
ATOM 823 C CA . GLU A 1 102 ? -4.006 5.384 -9.577 1.00 95.75 102 GLU A CA 1
ATOM 824 C C . GLU A 1 102 ? -2.693 4.888 -10.189 1.00 95.75 102 GLU A C 1
ATOM 826 O O . GLU A 1 102 ? -2.529 4.957 -11.408 1.00 95.75 102 GLU A O 1
ATOM 831 N N . ASP A 1 103 ? -1.816 4.280 -9.391 1.00 96.31 103 ASP A N 1
ATOM 832 C CA . ASP A 1 103 ? -0.533 3.766 -9.882 1.00 96.31 103 ASP A CA 1
ATOM 833 C C . ASP A 1 103 ? -0.697 2.568 -10.836 1.00 96.31 103 ASP A C 1
ATOM 835 O O . ASP A 1 103 ? -0.017 2.486 -11.862 1.00 96.31 103 ASP A O 1
ATOM 839 N N . LEU A 1 104 ? -1.636 1.653 -10.557 1.00 94.75 104 LEU A N 1
ATOM 840 C CA . LEU A 1 104 ? -1.986 0.565 -11.482 1.00 94.75 104 LEU A CA 1
ATOM 841 C C . LEU A 1 104 ? -2.555 1.107 -12.797 1.00 94.75 104 LEU A C 1
ATOM 843 O O . LEU A 1 104 ? -2.199 0.617 -13.870 1.00 94.75 104 LEU A O 1
ATOM 847 N N . GLY A 1 105 ? -3.414 2.126 -12.719 1.00 93.12 105 GLY A N 1
ATOM 848 C CA . GLY A 1 105 ? -3.948 2.821 -13.887 1.00 93.12 105 GLY A CA 1
ATOM 849 C C . GLY A 1 105 ? -2.840 3.465 -14.713 1.00 93.12 105 GLY A C 1
ATOM 850 O O . GLY A 1 105 ? -2.831 3.321 -15.933 1.00 93.12 105 GLY A O 1
ATOM 851 N N . LYS A 1 106 ? -1.861 4.093 -14.053 1.00 91.06 106 LYS A N 1
ATOM 852 C CA . LYS A 1 106 ? -0.691 4.676 -14.714 1.00 91.06 106 LYS A CA 1
ATOM 853 C C . LYS A 1 106 ? 0.090 3.618 -15.488 1.00 91.06 106 LYS A C 1
ATOM 855 O O . LYS A 1 106 ? 0.357 3.802 -16.669 1.00 91.06 106 LYS A O 1
ATOM 860 N N . ILE A 1 107 ? 0.389 2.481 -14.865 1.00 91.69 107 ILE A N 1
ATOM 861 C CA . ILE A 1 107 ? 1.129 1.395 -15.522 1.00 91.69 107 ILE A CA 1
ATOM 862 C C . ILE A 1 107 ? 0.370 0.824 -16.714 1.00 91.69 107 ILE A C 1
ATOM 864 O O . ILE A 1 107 ? 0.981 0.550 -17.743 1.00 91.69 107 ILE A O 1
ATOM 868 N N . TYR A 1 108 ? -0.941 0.634 -16.576 1.00 87.88 108 TYR A N 1
ATOM 869 C CA . TYR A 1 108 ? -1.790 0.071 -17.622 1.00 87.88 108 TYR A CA 1
ATOM 870 C C . TYR A 1 108 ? -1.990 1.023 -18.815 1.00 87.88 108 TYR A C 1
ATOM 872 O O . TYR A 1 108 ? -2.105 0.559 -19.944 1.00 87.88 108 TYR A O 1
ATOM 880 N N . LEU A 1 109 ? -2.025 2.338 -18.584 1.00 84.62 109 LEU A N 1
ATOM 881 C CA . LEU A 1 109 ? -2.328 3.330 -19.624 1.00 84.62 109 LEU A CA 1
ATOM 882 C C . LEU A 1 109 ? -1.090 3.936 -20.295 1.00 84.62 109 LEU A C 1
ATOM 884 O O . LEU A 1 109 ? -1.212 4.493 -21.384 1.00 84.62 109 LEU A O 1
ATOM 888 N N . HIS A 1 110 ? 0.080 3.893 -19.652 1.00 79.94 110 HIS A N 1
ATOM 889 C CA . HIS A 1 110 ? 1.276 4.539 -20.185 1.00 79.94 110 HIS A CA 1
ATOM 890 C C . HIS A 1 110 ? 2.117 3.606 -21.049 1.00 79.94 110 HIS A C 1
ATOM 892 O O . HIS A 1 110 ? 2.802 2.709 -20.555 1.00 79.94 110 HIS A O 1
ATOM 898 N N . ASP A 1 111 ? 2.158 3.929 -22.336 1.00 83.25 111 ASP A N 1
ATOM 899 C CA . ASP A 1 111 ? 3.206 3.462 -23.227 1.00 83.25 111 ASP A CA 1
ATOM 900 C C . ASP A 1 111 ? 4.473 4.301 -23.047 1.00 83.25 111 ASP A C 1
ATOM 902 O O . ASP A 1 111 ? 4.441 5.513 -22.804 1.00 83.25 111 ASP A O 1
ATOM 906 N N . THR A 1 112 ? 5.618 3.655 -23.210 1.00 79.25 112 THR A N 1
ATOM 907 C CA . THR A 1 112 ? 6.926 4.296 -23.287 1.00 79.25 112 THR A CA 1
ATOM 908 C C . THR A 1 112 ? 7.611 3.915 -24.596 1.00 79.25 112 THR A C 1
ATOM 910 O O . THR A 1 112 ? 7.241 2.928 -25.233 1.00 79.25 112 THR A O 1
ATOM 913 N N . PRO A 1 113 ? 8.648 4.651 -25.037 1.00 80.56 113 PRO A N 1
ATOM 914 C CA . PRO A 1 113 ? 9.368 4.303 -26.264 1.00 80.56 113 PRO A CA 1
ATOM 915 C C . PRO A 1 113 ? 9.943 2.877 -26.266 1.00 80.56 113 PRO A C 1
ATOM 917 O O . PRO A 1 113 ? 10.255 2.340 -27.326 1.00 80.56 113 PRO A O 1
ATOM 920 N N . THR A 1 114 ? 10.121 2.282 -25.083 1.00 77.81 114 THR A N 1
ATOM 921 C CA . THR A 1 114 ? 10.686 0.943 -24.893 1.00 77.81 114 THR A CA 1
ATOM 922 C C . THR A 1 114 ? 9.645 -0.116 -24.537 1.00 77.81 114 THR A C 1
ATOM 924 O O . THR A 1 114 ? 10.003 -1.290 -24.459 1.00 77.81 114 THR A O 1
ATOM 927 N N . PHE A 1 115 ? 8.387 0.265 -24.303 1.00 85.56 115 PHE A N 1
ATOM 928 C CA . PHE A 1 115 ? 7.331 -0.650 -23.886 1.00 85.56 115 PHE A CA 1
ATOM 929 C C . PHE A 1 115 ? 5.952 -0.127 -24.299 1.00 85.56 115 PHE A C 1
ATOM 931 O O . PHE A 1 115 ? 5.577 0.982 -23.938 1.00 85.56 115 PHE A O 1
ATOM 938 N N . THR A 1 116 ? 5.165 -0.943 -24.992 1.00 88.88 116 THR A N 1
ATOM 939 C CA . THR A 1 116 ? 3.801 -0.590 -25.409 1.00 88.88 116 THR A CA 1
ATOM 940 C C . THR A 1 116 ? 2.882 -1.758 -25.096 1.00 88.88 116 THR A C 1
ATOM 942 O O . THR A 1 116 ? 3.216 -2.902 -25.430 1.00 88.88 116 THR A O 1
ATOM 945 N N . TRP A 1 117 ? 1.747 -1.496 -24.451 1.00 90.25 117 TRP A N 1
ATOM 946 C CA . TRP A 1 117 ? 0.738 -2.536 -24.258 1.00 90.25 117 TRP A CA 1
ATOM 947 C C . TRP A 1 117 ? 0.050 -2.858 -25.593 1.00 90.25 117 TRP A C 1
ATOM 949 O O . TRP A 1 117 ? -0.167 -1.964 -26.410 1.00 90.25 117 TRP A O 1
ATOM 959 N N . PRO A 1 118 ? -0.307 -4.127 -25.857 1.00 90.69 118 PRO A N 1
ATOM 960 C CA . PRO A 1 118 ? -1.144 -4.436 -27.003 1.00 90.69 118 PRO A CA 1
ATOM 961 C C . PRO A 1 118 ? -2.540 -3.836 -26.804 1.00 90.69 118 PRO A C 1
ATOM 963 O O . PRO A 1 118 ? -3.086 -3.865 -25.700 1.00 90.69 118 PRO A O 1
ATOM 966 N N . GLU A 1 119 ? -3.142 -3.348 -27.886 1.00 89.69 119 GLU A N 1
ATOM 967 C CA . GLU A 1 119 ? -4.558 -2.982 -27.879 1.00 89.69 119 GLU A CA 1
ATOM 968 C C . GLU A 1 119 ? -5.420 -4.222 -27.613 1.00 89.69 119 GLU A C 1
ATOM 970 O O . GLU A 1 119 ? -5.095 -5.322 -28.069 1.00 89.69 119 GLU A O 1
ATOM 975 N N . PHE A 1 120 ? -6.530 -4.052 -26.891 1.00 88.81 120 PHE A N 1
ATOM 976 C CA . PHE A 1 120 ? -7.507 -5.122 -26.703 1.00 88.81 120 PHE A CA 1
ATOM 977 C C . PHE A 1 120 ? -8.350 -5.310 -27.975 1.00 88.81 120 PHE A C 1
ATOM 979 O O . PHE A 1 120 ? -9.043 -4.373 -28.374 1.00 88.81 120 PHE A O 1
ATOM 986 N N . PRO A 1 121 ? -8.359 -6.510 -28.589 1.00 92.62 121 PRO A N 1
ATOM 987 C CA . PRO A 1 121 ? -9.349 -6.851 -29.611 1.00 92.62 121 PRO A CA 1
ATOM 988 C C . PRO A 1 121 ? -10.787 -6.750 -29.076 1.00 92.62 121 PRO A C 1
ATOM 990 O O . PRO A 1 121 ? -11.025 -7.059 -27.907 1.00 92.62 121 PRO A O 1
ATOM 993 N N . GLU A 1 122 ? -11.753 -6.395 -29.935 1.00 88.50 122 GLU A N 1
ATOM 994 C CA . GLU A 1 122 ? -13.180 -6.285 -29.562 1.00 88.50 122 GLU A CA 1
ATOM 995 C C . GLU A 1 122 ? -13.753 -7.580 -28.958 1.00 88.50 122 GLU A C 1
ATOM 997 O O . GLU A 1 122 ? -14.640 -7.533 -28.107 1.00 88.50 122 GLU A O 1
ATOM 1002 N N . ASP A 1 123 ? -13.243 -8.735 -29.384 1.00 92.12 123 ASP A N 1
ATOM 1003 C CA . ASP A 1 123 ? -13.684 -10.073 -28.995 1.00 92.12 123 ASP A CA 1
ATOM 1004 C C . ASP A 1 123 ? -12.640 -10.832 -28.159 1.00 92.12 123 ASP A C 1
ATOM 1006 O O . ASP A 1 123 ? -12.664 -12.064 -28.094 1.00 92.12 123 ASP A O 1
ATOM 1010 N N . TYR A 1 124 ? -11.715 -10.119 -27.506 1.00 91.75 124 TYR A N 1
ATOM 1011 C CA . TYR A 1 124 ? -10.683 -10.760 -26.696 1.00 91.75 124 TYR A CA 1
ATOM 1012 C C . TYR A 1 124 ? -11.281 -11.570 -25.542 1.00 91.75 124 TYR A C 1
ATOM 1014 O O . TYR A 1 124 ? -11.978 -11.054 -24.668 1.00 91.75 124 TYR A O 1
ATOM 1022 N N . ILE A 1 125 ? -10.933 -12.855 -25.505 1.00 90.44 125 ILE A N 1
ATOM 1023 C CA . ILE A 1 125 ? -11.253 -13.765 -24.409 1.00 90.44 125 ILE A CA 1
ATOM 1024 C C . ILE A 1 125 ? -9.938 -14.198 -23.774 1.00 90.44 125 ILE A C 1
ATOM 1026 O O . ILE A 1 125 ? -9.041 -14.688 -24.462 1.00 90.44 125 ILE A O 1
ATOM 1030 N N . ILE A 1 126 ? -9.837 -14.064 -22.448 1.00 92.25 126 ILE A N 1
ATOM 1031 C CA . ILE A 1 126 ? -8.696 -14.587 -21.690 1.00 92.25 126 ILE A CA 1
ATOM 1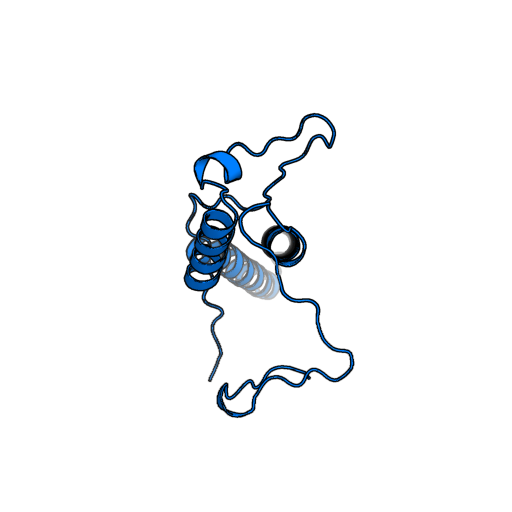032 C C . ILE A 1 126 ? -8.580 -16.097 -21.966 1.00 92.25 126 ILE A C 1
ATOM 1034 O O . ILE A 1 126 ? -9.546 -16.825 -21.711 1.00 92.25 126 ILE A O 1
ATOM 1038 N N . PRO A 1 127 ? -7.428 -16.588 -22.462 1.00 93.75 127 PRO A N 1
ATOM 1039 C CA . PRO A 1 127 ? -7.270 -18.001 -22.789 1.00 93.75 127 PRO A CA 1
ATOM 1040 C C . PRO A 1 127 ? -7.532 -18.931 -21.596 1.00 93.75 127 PRO A C 1
ATOM 1042 O O . PRO A 1 127 ? -7.093 -18.670 -20.476 1.00 93.75 127 PRO A O 1
ATOM 1045 N N . GLU A 1 128 ? -8.215 -20.052 -21.849 1.00 93.75 128 GLU A N 1
ATOM 1046 C CA . GLU A 1 128 ? -8.681 -20.983 -20.808 1.00 93.75 128 GLU A CA 1
ATOM 1047 C C . GLU A 1 128 ? -7.535 -21.579 -19.974 1.00 93.75 128 GLU A C 1
ATOM 1049 O O . GLU A 1 128 ? -7.691 -21.806 -18.774 1.00 93.75 128 GLU A O 1
ATOM 1054 N N . HIS A 1 129 ? -6.351 -21.763 -20.571 1.00 95.31 129 HIS A N 1
ATOM 1055 C CA . HIS A 1 129 ? -5.186 -22.336 -19.888 1.00 95.31 129 HIS A CA 1
ATOM 1056 C C . HIS A 1 129 ? -4.640 -21.473 -18.742 1.00 95.31 129 HIS A C 1
ATOM 1058 O O . HIS A 1 129 ? -3.793 -21.950 -17.990 1.00 95.31 129 HIS A O 1
ATOM 1064 N N . TYR A 1 130 ? -5.109 -20.230 -18.589 1.00 93.94 130 TYR A N 1
ATOM 1065 C CA . TYR A 1 130 ? -4.761 -19.377 -17.452 1.00 93.94 130 TYR A CA 1
ATOM 1066 C C . TYR A 1 130 ? -5.636 -19.607 -16.203 1.00 93.94 130 TYR A C 1
ATOM 1068 O O . TYR A 1 130 ? -5.338 -19.014 -15.169 1.00 93.94 130 TYR A O 1
ATOM 1076 N N . ASP A 1 131 ? -6.689 -20.440 -16.267 1.00 92.06 131 ASP A N 1
ATOM 1077 C CA . ASP A 1 131 ? -7.624 -20.722 -15.150 1.00 92.06 131 ASP A CA 1
ATOM 1078 C C . ASP A 1 131 ? -8.118 -19.440 -14.441 1.00 92.06 131 ASP A C 1
ATOM 1080 O O . ASP A 1 131 ? -8.213 -19.365 -13.212 1.00 92.06 131 ASP A O 1
ATOM 1084 N N . TYR A 1 132 ? -8.393 -18.383 -15.215 1.00 91.19 132 TYR A N 1
ATOM 1085 C CA . TYR A 1 132 ? -8.847 -17.109 -14.666 1.00 91.19 132 TYR A CA 1
ATOM 1086 C C . TYR A 1 132 ? -10.293 -17.220 -14.163 1.00 91.19 132 TYR A C 1
ATOM 1088 O O . TYR A 1 132 ? -11.215 -17.507 -14.926 1.00 91.19 132 TYR A O 1
ATOM 1096 N N . LYS A 1 133 ? -10.493 -16.968 -12.864 1.00 88.62 133 LYS A N 1
ATOM 1097 C CA . LYS A 1 133 ? -11.791 -17.093 -12.164 1.00 88.62 133 LYS A CA 1
ATOM 1098 C C . LYS A 1 133 ? -12.441 -15.750 -11.825 1.00 88.62 133 LYS A C 1
ATOM 1100 O O . LYS A 1 133 ? -13.412 -15.721 -11.070 1.00 88.62 133 LYS A O 1
ATOM 1105 N N . GLY A 1 134 ? -11.875 -14.646 -12.310 1.00 82.25 134 GLY A N 1
ATOM 1106 C CA . GLY A 1 134 ? -12.445 -13.316 -12.112 1.00 82.25 134 GLY A CA 1
ATOM 1107 C C . GLY A 1 134 ? -13.669 -13.063 -13.000 1.00 82.25 134 GLY A C 1
ATOM 1108 O O . GLY A 1 134 ? -14.010 -13.904 -13.837 1.00 82.25 134 GLY A O 1
ATOM 1109 N N . PRO A 1 135 ? -14.353 -11.922 -12.806 1.00 78.19 135 PRO A N 1
ATOM 1110 C CA . PRO A 1 135 ? -15.437 -11.516 -13.692 1.00 78.19 135 PRO A CA 1
ATOM 1111 C C . PRO A 1 135 ? -14.928 -11.400 -15.137 1.00 78.19 135 PRO A C 1
ATOM 1113 O O . PRO A 1 135 ? -13.810 -10.938 -15.362 1.00 78.19 135 PRO A O 1
ATOM 1116 N N . LYS A 1 136 ? -15.749 -11.874 -16.081 1.00 61.31 136 LYS A N 1
ATOM 1117 C CA . LYS A 1 136 ? -15.538 -11.723 -17.525 1.00 61.31 136 LYS A CA 1
ATOM 1118 C C . LYS A 1 136 ? -16.126 -10.408 -18.004 1.00 61.31 136 LYS A C 1
ATOM 1120 O O . LYS A 1 136 ? -17.211 -10.055 -17.484 1.00 61.31 136 LYS A O 1
#